Protein AF-A0A3M0IDR0-F1 (afdb_monomer_lite)

Foldseek 3Di:
DPPVVLVVLLVVLFVVQLVVQAAAPVPRHGAPSVDDDPRLVPPQRHWDWAFCDDVVRVGDSNDSVRTHTHGPNVRVVVVPPDD

Secondary structure (DSSP, 8-state):
-HHHHHHHHHHHHHHHHHHHTPPPTTT-PPPBTT--HHHHTT-TTB--EEESS-GGGT--SS-TTTEEE--HHHHHHHHH---

Sequence (83 aa):
MRAANQYVTAFNALAAQLALLLPCWWCGQPIRYDFTGRAAQRHRDAFPLHHAAPLSRGGDLLDPANARSAHHRRNSARAVIRS

pLDDT: mean 87.19, std 12.84, range [39.56, 98.31]

Structure (mmCIF, N/CA/C/O backbone):
data_AF-A0A3M0IDR0-F1
#
_entry.id   AF-A0A3M0IDR0-F1
#
loop_
_atom_site.group_PDB
_atom_site.id
_atom_site.type_symbol
_atom_site.label_atom_id
_atom_site.label_alt_id
_atom_site.label_comp_id
_atom_site.label_asym_id
_atom_site.label_entity_id
_atom_site.label_seq_id
_atom_site.pdbx_PDB_ins_code
_atom_site.Cartn_x
_atom_site.Cartn_y
_atom_site.Cartn_z
_atom_site.occupancy
_atom_site.B_iso_or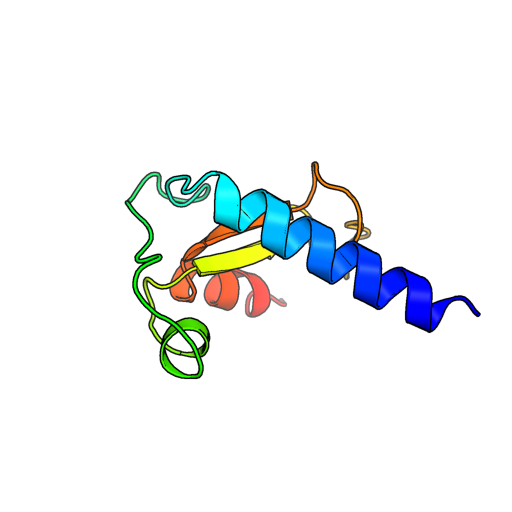_equiv
_atom_site.auth_seq_id
_atom_site.auth_comp_id
_atom_site.auth_asym_id
_atom_site.auth_atom_id
_atom_site.pdbx_PDB_model_num
ATOM 1 N N . MET A 1 1 ? 8.271 11.314 22.794 1.00 53.41 1 MET A N 1
ATOM 2 C CA . MET A 1 1 ? 8.663 9.988 22.253 1.00 53.41 1 MET A CA 1
ATOM 3 C C . MET A 1 1 ? 7.616 9.315 21.345 1.00 53.41 1 MET A C 1
ATOM 5 O O . MET A 1 1 ? 8.012 8.468 20.561 1.00 53.41 1 MET A O 1
ATOM 9 N N . ARG A 1 2 ? 6.318 9.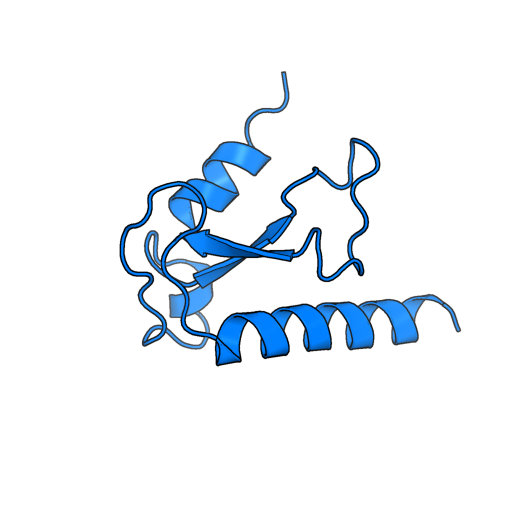682 21.357 1.00 56.81 2 ARG A N 1
ATOM 10 C CA . ARG A 1 2 ? 5.281 9.010 20.531 1.00 56.81 2 ARG A CA 1
ATOM 11 C C . ARG A 1 2 ? 5.390 9.216 19.004 1.00 56.81 2 ARG A C 1
ATOM 13 O O . ARG A 1 2 ? 5.129 8.279 18.262 1.00 56.81 2 ARG A O 1
ATOM 20 N N . ALA A 1 3 ? 5.812 10.392 18.531 1.00 59.66 3 ALA A N 1
ATOM 21 C CA . ALA A 1 3 ? 5.815 10.706 17.094 1.00 59.66 3 ALA A CA 1
ATOM 22 C C . ALA A 1 3 ? 6.865 9.922 16.277 1.00 59.66 3 ALA A C 1
ATOM 24 O O . ALA A 1 3 ? 6.561 9.448 15.189 1.00 59.66 3 ALA A O 1
ATOM 25 N N . ALA A 1 4 ? 8.080 9.730 16.807 1.00 62.50 4 ALA A N 1
ATOM 26 C CA . ALA A 1 4 ? 9.145 8.998 16.109 1.00 62.50 4 ALA A CA 1
ATOM 27 C C . ALA A 1 4 ? 8.765 7.528 15.840 1.00 62.50 4 ALA A C 1
ATOM 29 O O . ALA A 1 4 ? 9.030 7.006 14.762 1.00 62.50 4 ALA A O 1
ATOM 30 N N . ASN A 1 5 ? 8.068 6.892 16.787 1.00 73.38 5 ASN A N 1
ATOM 31 C CA . ASN A 1 5 ? 7.617 5.506 16.651 1.00 73.38 5 ASN A CA 1
ATOM 32 C C . ASN A 1 5 ? 6.529 5.342 15.571 1.00 73.38 5 ASN A C 1
ATOM 34 O O . ASN A 1 5 ? 6.488 4.350 14.842 1.00 73.38 5 ASN A O 1
ATOM 38 N N . GLN A 1 6 ? 5.666 6.350 15.427 1.00 70.88 6 GLN A N 1
ATOM 39 C CA . GLN A 1 6 ? 4.585 6.336 14.445 1.00 70.88 6 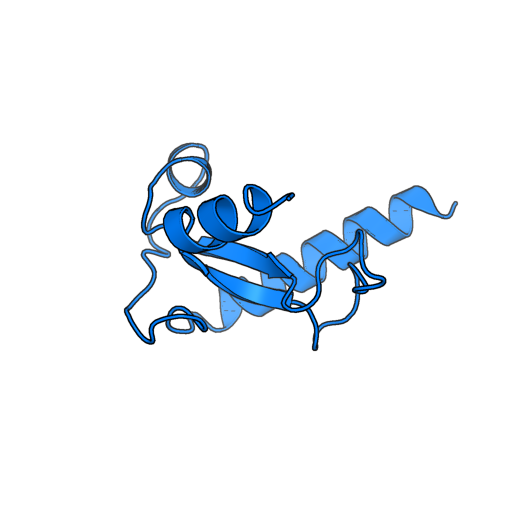GLN A CA 1
ATOM 40 C C . GLN A 1 6 ? 5.113 6.423 13.004 1.00 70.88 6 GLN A C 1
ATOM 42 O O . GLN A 1 6 ? 4.616 5.710 12.136 1.00 70.88 6 GLN A O 1
ATOM 47 N N . TYR A 1 7 ? 6.153 7.228 12.749 1.00 78.31 7 TYR A N 1
ATOM 48 C CA . TYR A 1 7 ? 6.778 7.309 11.421 1.00 78.31 7 TYR A CA 1
ATOM 49 C C . TYR A 1 7 ? 7.472 6.006 11.018 1.00 78.31 7 TYR A C 1
ATOM 51 O O . TYR A 1 7 ? 7.306 5.558 9.886 1.00 78.31 7 TYR A O 1
ATOM 59 N N . VAL A 1 8 ? 8.204 5.374 11.943 1.00 80.75 8 VAL A N 1
ATOM 60 C CA . VAL A 1 8 ? 8.862 4.079 11.694 1.00 80.75 8 VAL A CA 1
ATOM 61 C C . VAL A 1 8 ? 7.827 3.007 11.365 1.00 80.75 8 VAL A C 1
ATOM 63 O O . VAL A 1 8 ? 7.987 2.258 10.406 1.00 80.75 8 VAL A O 1
ATOM 66 N N . THR A 1 9 ? 6.723 2.966 12.108 1.00 81.62 9 THR A N 1
ATOM 67 C CA . THR A 1 9 ? 5.689 1.951 11.889 1.00 81.62 9 THR A CA 1
ATOM 68 C C . THR A 1 9 ? 4.942 2.171 10.568 1.00 81.62 9 THR A C 1
ATOM 70 O O . THR A 1 9 ? 4.728 1.217 9.822 1.00 81.62 9 THR A O 1
ATOM 73 N N . ALA A 1 10 ? 4.630 3.422 10.208 1.00 80.38 10 ALA A N 1
ATOM 74 C CA . ALA A 1 10 ? 4.044 3.743 8.904 1.00 80.38 10 ALA A CA 1
ATOM 75 C C . ALA A 1 10 ? 4.993 3.404 7.737 1.00 80.38 10 ALA A C 1
ATOM 77 O O . ALA A 1 10 ? 4.558 2.872 6.714 1.00 80.38 10 ALA A O 1
ATOM 78 N N . PHE A 1 11 ? 6.296 3.659 7.898 1.00 86.06 11 PHE A N 1
ATOM 79 C CA . PHE A 1 11 ? 7.315 3.247 6.932 1.00 86.06 11 PHE A CA 1
ATOM 80 C C . PHE A 1 11 ? 7.377 1.720 6.784 1.00 86.06 11 PHE A C 1
ATOM 82 O O . PHE A 1 11 ? 7.420 1.216 5.663 1.00 86.06 11 PHE A O 1
ATOM 89 N N . ASN A 1 12 ? 7.304 0.974 7.887 1.00 89.25 12 ASN A N 1
ATOM 90 C CA . ASN A 1 12 ? 7.297 -0.489 7.857 1.00 89.25 12 ASN A CA 1
ATOM 91 C C . ASN A 1 12 ? 6.051 -1.045 7.155 1.00 89.25 12 ASN A C 1
ATOM 93 O O . ASN A 1 12 ? 6.171 -1.967 6.353 1.00 89.25 12 ASN A O 1
ATOM 97 N N . ALA A 1 13 ? 4.869 -0.468 7.395 1.00 87.62 13 ALA A N 1
ATOM 98 C CA . ALA A 1 13 ? 3.638 -0.867 6.709 1.00 87.62 13 ALA A CA 1
ATOM 99 C C . ALA A 1 13 ? 3.720 -0.622 5.192 1.00 87.62 13 ALA A C 1
ATOM 101 O O . ALA A 1 13 ? 3.306 -1.468 4.395 1.00 87.62 13 ALA A O 1
ATOM 102 N N . LEU A 1 14 ? 4.308 0.511 4.791 1.00 90.62 14 LEU A N 1
ATOM 103 C CA . LEU A 1 14 ? 4.586 0.825 3.392 1.00 90.62 14 LEU A CA 1
ATOM 104 C C . LEU A 1 14 ? 5.537 -0.204 2.769 1.00 90.62 14 LEU A C 1
ATOM 106 O O . LEU A 1 14 ? 5.224 -0.767 1.721 1.00 90.62 14 LEU A O 1
ATOM 110 N N . ALA A 1 15 ? 6.677 -0.452 3.416 1.00 91.44 15 ALA A N 1
ATOM 111 C CA . ALA A 1 15 ? 7.695 -1.381 2.938 1.00 91.44 15 ALA A CA 1
ATOM 112 C C . ALA A 1 15 ? 7.150 -2.813 2.828 1.00 91.44 15 ALA A C 1
ATOM 114 O O . ALA A 1 15 ? 7.366 -3.476 1.815 1.00 91.44 15 ALA A O 1
ATOM 115 N N . ALA A 1 16 ? 6.381 -3.260 3.824 1.00 92.50 16 ALA A N 1
ATOM 116 C CA . ALA A 1 16 ? 5.743 -4.569 3.822 1.00 92.50 16 ALA A CA 1
ATOM 117 C C . ALA A 1 16 ? 4.771 -4.722 2.645 1.00 92.50 16 ALA A C 1
ATOM 119 O O . ALA A 1 16 ? 4.855 -5.706 1.922 1.00 92.50 16 ALA A O 1
ATOM 120 N N . GLN A 1 17 ? 3.890 -3.746 2.397 1.00 94.31 17 GLN A N 1
ATOM 121 C CA . GLN A 1 17 ? 2.956 -3.807 1.263 1.00 94.31 17 GLN A CA 1
ATOM 122 C C . GLN A 1 17 ? 3.662 -3.720 -0.096 1.00 94.31 17 GLN A C 1
ATOM 124 O O . GLN A 1 17 ? 3.284 -4.433 -1.024 1.00 94.31 17 GLN A O 1
ATOM 129 N N . LEU A 1 18 ? 4.703 -2.888 -0.214 1.00 92.88 18 LEU A N 1
ATOM 130 C CA . LEU A 1 18 ? 5.519 -2.801 -1.427 1.00 92.88 18 LEU A CA 1
ATOM 131 C C . LEU A 1 18 ? 6.177 -4.140 -1.777 1.00 92.88 18 LEU A C 1
ATOM 133 O O . LEU A 1 18 ? 6.194 -4.511 -2.947 1.00 92.88 18 LEU A O 1
ATOM 137 N N . ALA A 1 19 ? 6.673 -4.875 -0.780 1.00 94.81 19 ALA A N 1
ATOM 138 C CA . ALA A 1 19 ? 7.348 -6.155 -0.990 1.00 94.81 19 ALA A CA 1
ATOM 139 C C . ALA A 1 19 ? 6.421 -7.260 -1.531 1.00 94.81 19 ALA A C 1
ATOM 141 O O . ALA A 1 19 ? 6.904 -8.221 -2.126 1.00 94.81 19 ALA A O 1
ATOM 142 N N . LEU A 1 20 ? 5.102 -7.134 -1.347 1.00 95.12 20 LEU A N 1
ATOM 143 C CA . LEU A 1 20 ? 4.133 -8.143 -1.787 1.00 95.12 20 LEU A CA 1
ATOM 144 C C . LEU A 1 20 ? 3.761 -8.031 -3.273 1.00 95.12 20 LEU A C 1
ATOM 146 O O . LEU A 1 20 ? 3.227 -8.989 -3.825 1.00 95.12 20 LEU A O 1
ATOM 150 N N . LEU A 1 21 ? 3.992 -6.871 -3.905 1.00 96.25 21 LEU A N 1
ATOM 151 C CA . LEU A 1 21 ? 3.671 -6.605 -5.318 1.00 96.25 21 LEU A CA 1
ATOM 152 C C . LEU A 1 21 ? 2.233 -6.998 -5.722 1.00 96.25 21 LEU A C 1
ATOM 154 O O . LEU A 1 21 ? 1.982 -7.508 -6.816 1.00 96.25 21 LEU A O 1
ATOM 158 N N . LEU A 1 22 ? 1.275 -6.768 -4.823 1.00 96.94 22 LEU A N 1
ATOM 159 C CA . LEU A 1 22 ? -0.110 -7.194 -5.003 1.00 96.94 22 LEU A CA 1
ATOM 160 C C . LEU A 1 22 ? -0.837 -6.398 -6.100 1.00 96.94 22 LEU A C 1
ATOM 162 O O . LEU A 1 22 ? -0.553 -5.222 -6.336 1.00 96.94 22 LEU A O 1
ATOM 166 N N . PRO A 1 23 ? -1.857 -6.989 -6.744 1.00 97.81 23 PRO A N 1
ATOM 167 C CA . PRO A 1 23 ? -2.790 -6.211 -7.542 1.00 97.81 23 PRO A CA 1
ATOM 168 C C . PRO A 1 23 ? -3.551 -5.206 -6.667 1.00 97.81 23 PRO A C 1
ATOM 170 O O . PRO A 1 23 ? -3.649 -5.333 -5.444 1.00 97.81 23 PRO A O 1
ATOM 173 N N . CYS A 1 24 ? -4.150 -4.205 -7.309 1.00 97.06 24 CYS A N 1
ATOM 174 C CA . CYS A 1 24 ? -4.957 -3.207 -6.622 1.00 97.06 24 CYS A CA 1
ATOM 175 C C . CYS A 1 24 ? -6.143 -3.853 -5.906 1.00 97.06 24 CYS A C 1
ATOM 177 O O . CYS A 1 24 ? -7.064 -4.350 -6.553 1.00 97.06 24 CYS A O 1
ATOM 179 N N . TRP A 1 25 ? -6.168 -3.758 -4.577 1.00 95.75 25 TRP A N 1
ATOM 180 C CA . TRP A 1 25 ? -7.179 -4.406 -3.735 1.00 95.75 25 TRP A CA 1
ATOM 181 C C . TRP A 1 25 ? -8.620 -3.961 -4.035 1.00 95.75 25 TRP A C 1
ATOM 183 O O . TRP A 1 25 ? -9.567 -4.689 -3.766 1.00 95.75 25 TRP A O 1
ATOM 193 N N . TRP A 1 26 ? -8.791 -2.779 -4.636 1.00 94.25 26 TRP A N 1
ATOM 194 C CA . TRP A 1 26 ? -10.098 -2.247 -5.025 1.00 94.25 26 TRP A CA 1
ATOM 195 C C . TRP A 1 26 ? -10.629 -2.770 -6.358 1.00 94.25 26 TRP A C 1
ATOM 197 O O . TRP A 1 26 ? -11.839 -2.794 -6.552 1.00 94.25 26 TRP A O 1
ATOM 207 N N . CYS A 1 27 ? -9.754 -3.059 -7.323 1.00 95.81 27 CYS A N 1
ATOM 208 C CA . CYS A 1 27 ? -10.194 -3.346 -8.695 1.00 95.81 27 CYS A CA 1
ATOM 209 C C . CYS A 1 27 ? -9.545 -4.574 -9.334 1.00 95.81 27 CYS A C 1
ATOM 211 O O . CYS A 1 27 ? -9.822 -4.857 -10.495 1.00 95.81 27 CYS A O 1
ATOM 213 N N . GLY A 1 28 ? -8.659 -5.268 -8.622 1.00 96.94 28 GLY A N 1
ATOM 214 C CA . GLY A 1 28 ? -7.959 -6.465 -9.089 1.00 96.94 28 GLY A CA 1
ATOM 215 C C . GLY A 1 28 ? -6.923 -6.229 -10.193 1.00 96.94 28 GLY A C 1
ATOM 216 O O . GLY A 1 28 ? -6.232 -7.162 -10.576 1.00 96.94 28 GLY A O 1
ATOM 217 N N . GLN A 1 29 ? -6.790 -5.004 -10.714 1.00 97.94 29 GLN A N 1
ATOM 218 C CA . GLN A 1 29 ? -5.879 -4.704 -11.822 1.00 97.94 29 GLN A CA 1
ATOM 219 C C . GLN A 1 29 ? -4.429 -4.483 -11.346 1.00 97.94 29 GLN A C 1
ATOM 221 O O . GLN A 1 29 ? -4.236 -3.971 -10.235 1.00 97.94 29 GLN A O 1
ATOM 226 N N . PRO A 1 30 ? -3.415 -4.795 -12.181 1.00 98.06 30 PRO A N 1
ATOM 227 C CA . PRO A 1 30 ? -2.002 -4.634 -11.830 1.00 98.06 30 PRO A CA 1
ATOM 228 C C . PRO A 1 30 ? -1.640 -3.200 -11.434 1.00 98.06 30 PRO A C 1
ATOM 230 O O . PRO A 1 30 ? -2.084 -2.245 -12.075 1.00 98.06 30 PRO A O 1
ATOM 233 N N . ILE A 1 31 ? -0.818 -3.040 -10.396 1.00 98.31 31 ILE A N 1
ATOM 234 C CA . ILE A 1 31 ? -0.215 -1.758 -10.007 1.00 98.31 31 ILE A CA 1
ATOM 235 C C . ILE A 1 31 ? 1.166 -1.629 -10.662 1.00 98.31 31 ILE A C 1
ATOM 237 O O . ILE A 1 31 ? 1.917 -2.597 -10.760 1.00 98.31 31 ILE A O 1
ATOM 241 N N . ARG A 1 32 ? 1.511 -0.419 -11.104 1.00 97.50 32 ARG A N 1
ATOM 242 C CA . ARG A 1 32 ? 2.824 -0.089 -11.667 1.00 97.50 32 ARG A CA 1
ATOM 243 C C . ARG A 1 32 ? 3.817 0.222 -10.546 1.00 97.50 32 ARG A C 1
ATOM 245 O O . ARG A 1 32 ? 3.969 1.374 -10.140 1.00 97.50 32 ARG A O 1
ATOM 252 N N . TYR A 1 33 ? 4.444 -0.827 -10.017 1.00 96.62 33 TYR A N 1
ATOM 253 C CA . TYR A 1 33 ? 5.497 -0.739 -8.994 1.00 96.62 33 TYR A CA 1
ATOM 254 C C . TYR A 1 33 ? 6.850 -0.264 -9.550 1.00 96.62 33 TYR A C 1
ATOM 256 O O . TYR A 1 33 ? 7.744 0.080 -8.787 1.00 96.62 33 TYR A O 1
ATOM 264 N N . ASP A 1 34 ? 6.989 -0.210 -10.875 1.00 95.94 34 ASP A N 1
ATOM 265 C CA . ASP A 1 34 ? 8.166 0.293 -11.584 1.00 95.94 34 ASP A CA 1
ATOM 266 C C . ASP A 1 34 ? 8.336 1.819 -11.478 1.00 95.94 34 ASP A C 1
ATOM 268 O O . ASP A 1 34 ? 9.428 2.344 -11.699 1.00 95.94 34 ASP A O 1
ATOM 272 N N . PHE A 1 35 ? 7.286 2.553 -11.095 1.00 95.62 35 PHE A N 1
ATOM 273 C CA . PHE A 1 35 ? 7.415 3.977 -10.806 1.00 95.62 35 PHE A CA 1
ATOM 274 C C . PHE A 1 35 ? 8.110 4.209 -9.465 1.00 95.62 35 PHE A C 1
ATOM 276 O O . PHE A 1 35 ? 7.652 3.748 -8.423 1.00 95.62 35 PHE A O 1
ATOM 283 N N . THR A 1 36 ? 9.168 5.018 -9.482 1.00 91.19 36 THR A N 1
ATOM 284 C CA . THR A 1 36 ? 9.942 5.402 -8.294 1.00 91.19 36 THR A CA 1
ATOM 285 C C . THR A 1 36 ? 9.980 6.925 -8.113 1.00 91.19 36 THR A C 1
ATOM 287 O O . THR A 1 36 ? 9.542 7.6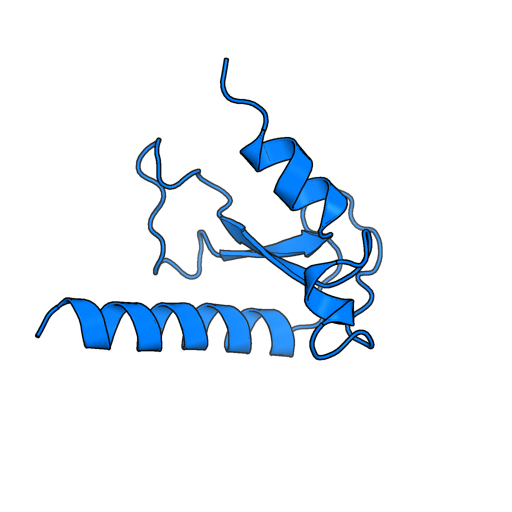99 -8.974 1.00 91.19 36 THR A O 1
ATOM 290 N N . GLY A 1 37 ? 10.453 7.383 -6.950 1.00 90.50 37 GLY A N 1
ATOM 291 C CA . GLY A 1 37 ? 10.637 8.805 -6.648 1.00 90.50 37 GLY A CA 1
ATOM 292 C C . GLY A 1 37 ? 9.370 9.646 -6.847 1.00 90.50 37 GLY A C 1
ATOM 293 O O . GLY A 1 37 ? 8.285 9.300 -6.379 1.00 90.50 37 GLY A O 1
ATOM 294 N N . ARG A 1 38 ? 9.498 10.773 -7.559 1.00 92.25 38 ARG A N 1
ATOM 295 C CA . ARG A 1 38 ? 8.369 11.681 -7.833 1.00 92.25 38 ARG A CA 1
ATOM 296 C C . ARG A 1 38 ? 7.310 11.050 -8.748 1.00 92.25 38 ARG A C 1
ATOM 298 O O . ARG A 1 38 ? 6.144 11.425 -8.647 1.00 92.25 38 ARG A O 1
ATOM 305 N N . ALA A 1 39 ? 7.686 10.109 -9.616 1.00 92.38 39 ALA A N 1
ATOM 306 C CA . ALA A 1 39 ? 6.736 9.439 -10.502 1.00 92.38 39 ALA A CA 1
ATOM 307 C C . ALA A 1 39 ? 5.783 8.528 -9.711 1.00 92.38 39 ALA A C 1
ATOM 309 O O . ALA A 1 39 ? 4.574 8.578 -9.940 1.00 92.38 39 ALA A O 1
ATOM 310 N N . ALA A 1 40 ? 6.300 7.802 -8.712 1.00 91.62 40 ALA A N 1
ATOM 311 C CA . ALA A 1 40 ? 5.495 6.971 -7.808 1.00 91.62 40 ALA A CA 1
ATOM 312 C C . ALA A 1 40 ? 4.386 7.769 -7.099 1.00 91.62 40 ALA A C 1
ATOM 314 O O . ALA A 1 40 ? 3.277 7.282 -6.906 1.00 91.62 40 ALA A O 1
ATOM 315 N N . GLN A 1 41 ? 4.673 9.028 -6.756 1.00 89.06 41 GLN A N 1
ATOM 316 C CA . GLN A 1 41 ? 3.760 9.906 -6.017 1.00 89.06 41 GLN A CA 1
ATOM 317 C C . GLN A 1 41 ? 2.666 10.548 -6.879 1.00 89.06 41 GLN A C 1
ATOM 319 O O . GLN A 1 41 ? 1.756 11.164 -6.337 1.00 89.06 41 GLN A O 1
ATOM 324 N N . ARG A 1 42 ? 2.782 10.507 -8.211 1.00 89.81 42 ARG A N 1
ATOM 325 C CA . ARG A 1 42 ? 1.903 11.277 -9.112 1.00 89.81 42 ARG A CA 1
ATOM 326 C C . ARG A 1 42 ? 1.217 10.423 -10.161 1.00 89.81 42 ARG A C 1
ATOM 328 O O . ARG A 1 42 ? 0.167 10.813 -10.670 1.00 89.81 42 ARG A O 1
ATOM 335 N N . HIS A 1 43 ? 1.804 9.287 -10.525 1.00 96.00 43 HIS A N 1
ATOM 336 C CA . HIS A 1 43 ? 1.259 8.474 -11.595 1.00 96.00 43 HIS A CA 1
ATOM 337 C C . HIS A 1 43 ? -0.013 7.753 -11.137 1.00 96.00 43 HIS A C 1
ATOM 339 O O . HIS A 1 43 ? -0.031 7.047 -10.131 1.00 96.00 43 HIS A O 1
ATOM 345 N N . ARG A 1 44 ? -1.088 7.897 -11.917 1.00 96.38 44 ARG A N 1
ATOM 346 C CA . ARG A 1 44 ? -2.433 7.379 -11.606 1.00 96.38 44 ARG A CA 1
ATOM 347 C C . ARG A 1 44 ? -2.479 5.887 -11.268 1.00 96.38 44 ARG A C 1
ATOM 349 O O . ARG A 1 44 ? -3.300 5.491 -10.444 1.00 96.38 44 ARG A O 1
ATOM 356 N N . ASP A 1 45 ? -1.615 5.094 -11.892 1.00 97.31 45 ASP A N 1
ATOM 357 C CA . ASP A 1 45 ? -1.557 3.636 -11.738 1.00 97.31 45 ASP A CA 1
ATOM 358 C C . ASP A 1 45 ? -0.341 3.169 -10.915 1.00 97.31 45 ASP A C 1
ATOM 360 O O . ASP A 1 45 ? -0.100 1.968 -10.817 1.00 97.31 45 ASP A O 1
ATOM 364 N N . ALA A 1 46 ? 0.417 4.095 -10.314 1.00 97.25 46 ALA A N 1
ATOM 365 C CA . ALA A 1 46 ? 1.457 3.751 -9.346 1.00 97.25 46 ALA A CA 1
ATOM 366 C C . ALA A 1 46 ? 0.857 3.343 -7.994 1.00 97.25 46 ALA A C 1
ATOM 368 O O . ALA A 1 46 ? -0.313 3.627 -7.704 1.00 97.25 46 ALA A O 1
ATOM 369 N N . PHE A 1 47 ? 1.681 2.683 -7.183 1.00 95.88 47 PHE A N 1
ATOM 370 C CA . PHE A 1 47 ? 1.368 2.276 -5.819 1.00 95.88 47 PHE A CA 1
ATOM 371 C C . PHE A 1 47 ? 1.379 3.469 -4.850 1.00 95.88 47 PHE A C 1
ATOM 373 O O . PHE A 1 47 ? 2.396 4.148 -4.705 1.00 95.88 47 PHE A O 1
ATOM 380 N N . PRO A 1 48 ? 0.269 3.687 -4.132 1.00 92.31 48 PRO A N 1
ATOM 381 C CA . PRO A 1 48 ? 0.326 4.159 -2.750 1.00 92.31 48 PRO A CA 1
ATOM 382 C C . PRO A 1 48 ? -0.142 3.111 -1.732 1.00 92.31 48 PRO A C 1
ATOM 384 O O . PRO A 1 48 ? -0.895 2.184 -2.043 1.00 92.31 48 PRO A O 1
ATOM 387 N N . LEU A 1 49 ? 0.197 3.371 -0.467 1.00 92.75 49 LEU A N 1
ATOM 388 C CA . LEU A 1 49 ? -0.446 2.735 0.679 1.00 92.75 49 LEU A CA 1
ATOM 389 C C . LEU A 1 49 ? -1.865 3.294 0.870 1.00 92.75 49 LEU A C 1
ATOM 391 O O . LEU A 1 49 ? -2.056 4.508 0.984 1.00 92.75 49 LEU A O 1
ATOM 395 N N . HIS A 1 50 ? -2.859 2.411 0.913 1.00 93.06 50 HIS A N 1
ATOM 396 C CA . HIS A 1 50 ? -4.262 2.740 1.156 1.00 93.06 50 HIS A CA 1
ATOM 397 C C . HIS A 1 50 ? -4.698 2.251 2.543 1.00 93.06 50 HIS A C 1
ATOM 399 O O . HIS A 1 50 ? -4.419 1.110 2.896 1.00 93.06 50 HIS A O 1
ATOM 405 N N . HIS A 1 51 ? -5.465 3.061 3.277 1.00 91.81 51 HIS A N 1
ATOM 406 C CA . HIS A 1 51 ? -6.120 2.659 4.532 1.00 91.81 51 HIS A CA 1
ATOM 407 C C . HIS A 1 51 ? -7.551 2.191 4.258 1.00 91.81 51 HIS A C 1
ATOM 409 O O . HIS A 1 51 ? -8.372 2.990 3.809 1.00 91.81 51 HIS A O 1
ATOM 415 N N . ALA A 1 52 ? -7.847 0.904 4.442 1.00 92.31 52 ALA A N 1
ATOM 416 C CA . ALA A 1 52 ? -9.155 0.309 4.150 1.00 92.31 52 ALA A CA 1
ATOM 417 C C . ALA A 1 52 ? -10.299 1.009 4.910 1.00 92.31 52 ALA A C 1
ATOM 419 O O . ALA A 1 52 ? -11.286 1.425 4.303 1.00 92.31 52 ALA A O 1
ATOM 420 N N . ALA A 1 53 ? -10.121 1.201 6.214 1.00 91.38 53 ALA A N 1
ATOM 421 C CA . ALA A 1 53 ? -10.876 2.104 7.062 1.00 91.38 53 ALA A CA 1
ATOM 422 C C . ALA A 1 53 ? -10.182 3.483 7.099 1.00 91.38 53 ALA A C 1
ATOM 424 O O . ALA A 1 53 ? -8.995 3.569 7.440 1.00 91.38 53 ALA A O 1
ATOM 425 N N . PRO A 1 54 ? -10.892 4.582 6.782 1.00 88.06 54 PRO A N 1
ATOM 426 C CA . PRO A 1 54 ? -10.335 5.927 6.881 1.00 88.06 54 PRO A CA 1
ATOM 427 C C . PRO A 1 54 ? -9.904 6.269 8.310 1.00 88.06 54 PRO A C 1
ATOM 429 O O . PRO A 1 54 ? -10.645 6.010 9.259 1.00 88.06 54 PRO A O 1
ATOM 432 N N . LEU A 1 55 ? -8.767 6.957 8.460 1.00 86.12 55 LEU A N 1
ATOM 433 C CA . LEU A 1 55 ? -8.274 7.407 9.772 1.00 86.12 55 LEU A CA 1
ATOM 434 C C . LEU A 1 55 ? -9.288 8.310 10.494 1.00 86.12 55 LEU A C 1
ATOM 436 O O . LEU A 1 55 ? -9.480 8.211 11.700 1.00 86.12 55 LEU A O 1
ATOM 440 N N . SER A 1 56 ? -10.009 9.148 9.742 1.00 85.19 56 SER A N 1
ATOM 441 C CA . SER A 1 56 ? -11.068 10.020 10.270 1.00 85.19 56 SER A CA 1
ATOM 442 C C . SER A 1 56 ? -12.295 9.273 10.800 1.00 85.19 56 SER A C 1
ATOM 444 O O . SER A 1 56 ? -13.135 9.882 11.455 1.00 85.19 56 SER A O 1
ATOM 446 N N . ARG A 1 57 ? -12.421 7.974 10.507 1.00 87.75 57 ARG A N 1
ATOM 447 C CA . ARG A 1 57 ? -13.511 7.101 10.963 1.00 87.75 57 ARG A CA 1
ATOM 448 C C . ARG A 1 57 ? -13.011 5.999 11.905 1.00 87.75 57 ARG A C 1
ATOM 450 O O . ARG A 1 57 ? -13.664 4.972 12.033 1.00 87.75 57 ARG A O 1
ATOM 457 N N . GLY A 1 58 ? -11.857 6.207 12.544 1.00 88.31 58 GLY A N 1
ATOM 458 C CA . GLY A 1 58 ? -11.288 5.267 13.513 1.00 88.31 58 GLY A CA 1
ATOM 459 C C . GLY A 1 58 ? -10.433 4.154 12.905 1.00 88.31 58 GLY A C 1
ATOM 460 O O . GLY A 1 58 ? -10.067 3.226 13.618 1.00 88.31 58 GLY A O 1
ATOM 461 N N . GLY A 1 59 ? -10.098 4.229 11.613 1.00 90.06 59 GLY A N 1
ATOM 462 C CA . GLY A 1 59 ? -9.087 3.349 11.034 1.00 90.06 59 GLY A CA 1
ATOM 463 C C . GLY A 1 59 ? -7.717 3.595 11.666 1.00 90.06 59 GLY A C 1
ATOM 464 O O . GLY A 1 59 ? -7.313 4.744 11.851 1.00 90.06 59 GLY A O 1
ATOM 465 N N . ASP A 1 60 ? -6.994 2.522 11.973 1.00 88.75 60 ASP A N 1
ATOM 466 C CA . ASP A 1 60 ? -5.653 2.614 12.545 1.00 88.75 60 ASP A CA 1
ATOM 467 C C . ASP A 1 60 ? -4.608 2.762 11.428 1.00 88.75 60 ASP A C 1
ATOM 469 O O . ASP A 1 60 ? -4.594 2.006 10.456 1.00 88.75 60 ASP A O 1
ATOM 473 N N . LEU A 1 61 ? -3.743 3.768 11.555 1.00 84.75 61 LEU A N 1
ATOM 474 C CA . LEU A 1 61 ? -2.629 4.025 10.640 1.00 84.75 61 LEU A CA 1
ATOM 475 C C . LEU A 1 61 ? -1.605 2.881 10.649 1.00 84.75 61 LEU A C 1
ATOM 477 O O . LEU A 1 61 ? -0.935 2.646 9.647 1.00 84.75 61 LEU A O 1
ATOM 481 N N . LEU A 1 62 ? -1.445 2.227 11.798 1.00 85.50 62 LEU A N 1
ATOM 482 C CA . LEU A 1 62 ? -0.386 1.262 12.065 1.00 85.50 62 LEU A CA 1
ATOM 483 C C . LEU A 1 62 ? -0.857 -0.188 11.955 1.00 85.50 62 LEU A C 1
ATOM 485 O O . LEU A 1 62 ? -0.020 -1.086 11.975 1.00 85.50 62 LEU A O 1
ATOM 489 N N . ASP A 1 63 ? -2.163 -0.420 11.815 1.00 87.38 63 ASP A N 1
ATOM 490 C CA . ASP A 1 63 ? -2.720 -1.755 11.638 1.00 87.38 63 ASP A CA 1
ATOM 491 C C . ASP A 1 63 ? -2.374 -2.308 10.239 1.00 87.38 63 ASP A C 1
ATOM 493 O O . ASP A 1 63 ? -2.852 -1.787 9.220 1.00 87.38 63 ASP A O 1
ATOM 497 N N . PRO A 1 64 ? -1.592 -3.402 10.143 1.00 84.94 64 PRO A N 1
ATOM 498 C CA . PRO A 1 64 ? -1.302 -4.054 8.869 1.00 84.94 64 PRO A CA 1
ATOM 499 C C . PRO A 1 64 ? -2.567 -4.572 8.169 1.00 84.94 64 PRO A C 1
ATOM 501 O O . PRO A 1 64 ? -2.610 -4.663 6.939 1.00 84.94 64 PRO A O 1
ATOM 504 N N . ALA A 1 65 ? -3.623 -4.889 8.925 1.00 88.75 65 ALA A N 1
ATOM 505 C CA . ALA A 1 65 ? -4.917 -5.260 8.374 1.00 88.75 65 ALA A CA 1
ATOM 506 C C . ALA A 1 65 ? -5.682 -4.051 7.808 1.00 88.75 65 ALA A C 1
ATOM 508 O O . ALA A 1 65 ? -6.570 -4.254 6.981 1.00 88.75 65 ALA A O 1
ATOM 509 N N . ASN A 1 66 ? -5.308 -2.817 8.148 1.00 91.88 66 ASN A N 1
ATOM 510 C CA . ASN A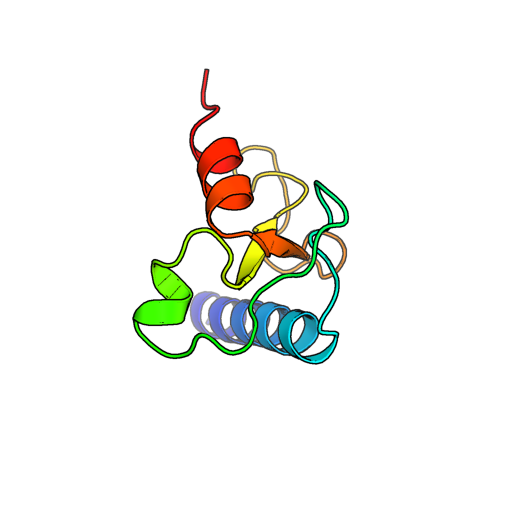 1 66 ? -5.860 -1.611 7.539 1.00 91.88 66 ASN A CA 1
ATOM 511 C C . ASN A 1 66 ? -5.046 -1.133 6.320 1.00 91.88 66 ASN A C 1
ATOM 513 O O . ASN A 1 66 ? -5.588 -0.483 5.428 1.00 91.88 66 ASN A O 1
ATOM 517 N N . ALA A 1 67 ? -3.764 -1.487 6.236 1.00 93.31 67 ALA A N 1
ATOM 518 C CA . ALA A 1 67 ? -2.881 -1.149 5.121 1.00 93.31 67 ALA A CA 1
ATOM 519 C C . ALA A 1 67 ? -3.106 -2.047 3.885 1.00 93.31 67 ALA A C 1
ATOM 521 O O . ALA A 1 67 ? -3.080 -3.277 3.968 1.00 93.31 67 ALA A O 1
ATOM 522 N N . ARG A 1 68 ? -3.313 -1.451 2.706 1.00 94.88 68 ARG A N 1
ATOM 523 C CA . ARG A 1 68 ? -3.594 -2.165 1.446 1.00 94.88 68 ARG A CA 1
ATOM 524 C C . ARG A 1 68 ? -2.875 -1.555 0.244 1.00 94.88 68 ARG A C 1
ATOM 526 O O . ARG A 1 68 ? -2.676 -0.344 0.176 1.00 94.88 68 ARG A O 1
ATOM 533 N N . SER A 1 69 ? -2.567 -2.397 -0.742 1.00 96.25 69 SER A N 1
ATOM 534 C CA . SER A 1 69 ? -2.007 -1.998 -2.040 1.00 96.25 69 SER A CA 1
ATOM 535 C C . SER A 1 69 ? -3.092 -1.489 -2.990 1.00 96.25 69 SER A C 1
ATOM 537 O O . SER A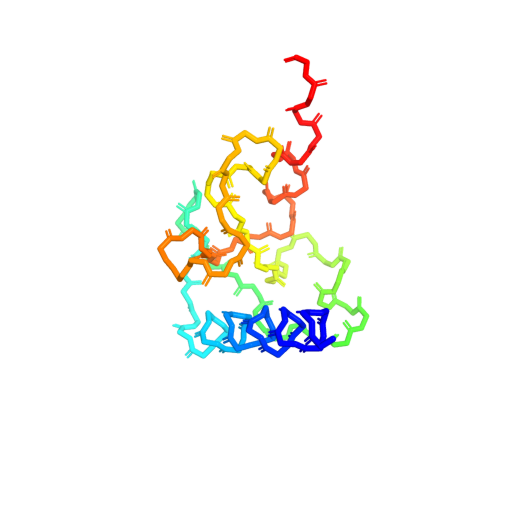 1 69 ? -3.945 -2.264 -3.420 1.00 96.25 69 SER A O 1
ATOM 539 N N . ALA A 1 70 ? -3.080 -0.201 -3.346 1.00 96.38 70 ALA A N 1
ATOM 540 C CA . ALA A 1 70 ? -4.036 0.396 -4.287 1.00 96.38 70 ALA A CA 1
ATOM 541 C C . ALA A 1 70 ? -3.326 1.174 -5.400 1.00 96.38 70 ALA A C 1
ATOM 543 O O . ALA A 1 70 ? -2.159 1.510 -5.272 1.00 96.38 70 ALA A O 1
ATOM 544 N N . HIS A 1 71 ? -4.045 1.526 -6.471 1.00 97.38 71 HIS A N 1
ATOM 545 C CA . HIS A 1 71 ? -3.590 2.568 -7.401 1.00 97.38 71 HIS A CA 1
ATOM 546 C C . HIS A 1 71 ? -3.756 3.959 -6.798 1.00 97.38 71 HIS A C 1
ATOM 548 O O . HIS A 1 71 ? -4.754 4.217 -6.115 1.00 97.38 71 HIS A O 1
ATOM 554 N N . HIS A 1 72 ? -2.888 4.896 -7.184 1.00 94.69 72 HIS A N 1
ATOM 555 C CA . HIS A 1 72 ? -3.002 6.304 -6.803 1.00 94.69 72 HIS A CA 1
ATOM 556 C C . HIS A 1 72 ? -4.389 6.876 -7.108 1.00 94.69 72 HIS A C 1
ATOM 558 O O . HIS A 1 72 ? -5.045 7.419 -6.224 1.00 94.69 72 HIS A O 1
ATOM 564 N N . ARG A 1 73 ? -4.911 6.659 -8.322 1.00 94.12 73 ARG A N 1
ATOM 565 C CA . ARG A 1 73 ? -6.241 7.153 -8.723 1.00 94.12 73 ARG A CA 1
ATOM 566 C C . ARG A 1 73 ? -7.384 6.623 -7.855 1.00 94.12 73 ARG A C 1
ATOM 568 O O . ARG A 1 73 ? -8.355 7.334 -7.623 1.00 94.12 73 ARG A O 1
ATOM 575 N N . ARG A 1 74 ? -7.287 5.372 -7.388 1.00 93.38 74 ARG A N 1
ATOM 576 C CA . ARG A 1 74 ? -8.322 4.744 -6.550 1.00 93.38 74 ARG A CA 1
ATOM 577 C C . ARG A 1 74 ? -8.219 5.244 -5.114 1.00 93.38 74 ARG A C 1
ATOM 579 O O . ARG A 1 74 ? -9.243 5.559 -4.518 1.00 93.38 74 ARG A O 1
ATOM 586 N N . ASN A 1 75 ? -6.995 5.374 -4.605 1.00 90.81 75 ASN A N 1
ATOM 587 C CA . ASN A 1 75 ? -6.724 5.917 -3.279 1.00 90.81 75 ASN A CA 1
ATOM 588 C C . ASN A 1 75 ? -7.195 7.372 -3.154 1.00 90.81 75 ASN A C 1
ATOM 590 O O . ASN A 1 75 ? -7.973 7.697 -2.260 1.00 90.81 75 ASN A O 1
ATOM 594 N N . SER A 1 76 ? -6.822 8.234 -4.104 1.00 87.25 76 SER A N 1
ATOM 595 C CA . SER A 1 76 ? -7.240 9.640 -4.106 1.00 87.25 76 SER A CA 1
ATOM 596 C C . SER A 1 76 ? -8.754 9.798 -4.230 1.00 87.25 76 SER A C 1
ATOM 598 O O . SER A 1 76 ? -9.336 10.590 -3.498 1.00 87.25 76 SER A O 1
ATOM 600 N N . ALA A 1 77 ? -9.415 9.015 -5.092 1.00 84.88 77 ALA A N 1
ATOM 601 C CA . ALA A 1 77 ? -10.871 9.070 -5.221 1.00 84.88 77 ALA A CA 1
ATOM 602 C C . ALA A 1 77 ? -11.587 8.781 -3.891 1.00 84.88 77 ALA A C 1
ATOM 604 O O . ALA A 1 77 ? -12.604 9.398 -3.605 1.00 84.88 77 ALA A O 1
ATOM 605 N N . ARG A 1 78 ? -11.051 7.886 -3.051 1.00 76.69 78 ARG A N 1
ATOM 606 C CA . ARG A 1 78 ? -11.625 7.569 -1.732 1.00 76.69 78 ARG A CA 1
ATOM 607 C C . ARG A 1 78 ? -11.306 8.616 -0.669 1.00 76.69 78 ARG A C 1
ATOM 609 O O . ARG A 1 78 ? -12.155 8.871 0.177 1.00 76.69 78 ARG A O 1
ATOM 616 N N . ALA A 1 79 ? -10.139 9.255 -0.738 1.00 69.62 79 ALA A N 1
ATOM 617 C CA . ALA A 1 79 ? -9.795 10.365 0.151 1.00 69.62 79 ALA A CA 1
ATOM 618 C C . ALA A 1 79 ? -10.679 11.610 -0.078 1.00 69.62 79 ALA A C 1
ATOM 620 O O . ALA A 1 79 ? -10.882 12.395 0.847 1.00 69.62 79 ALA A O 1
ATOM 621 N N . VAL A 1 80 ? -11.212 11.778 -1.295 1.00 58.69 80 VAL A N 1
ATOM 622 C CA . VAL A 1 80 ? -12.041 12.928 -1.701 1.00 58.69 80 VAL A CA 1
ATOM 623 C C . VAL A 1 80 ? -13.534 12.731 -1.409 1.00 58.69 80 VAL A C 1
ATOM 625 O O . VAL A 1 80 ? -14.249 13.725 -1.313 1.00 58.69 80 VAL A O 1
ATOM 628 N N . ILE A 1 81 ? -14.025 11.501 -1.189 1.00 51.47 81 ILE A N 1
ATOM 629 C CA . ILE A 1 81 ? -15.411 11.276 -0.727 1.00 51.47 81 ILE A CA 1
ATOM 630 C C . ILE A 1 81 ? -15.498 11.650 0.763 1.00 51.47 81 ILE A C 1
ATOM 632 O O . ILE A 1 81 ? -15.516 10.806 1.659 1.00 51.47 81 ILE A O 1
ATOM 636 N N . ARG A 1 82 ? -15.503 12.959 1.015 1.00 43.72 82 ARG A N 1
ATOM 637 C CA . ARG A 1 82 ? -15.943 13.618 2.242 1.00 43.72 82 ARG A CA 1
ATOM 638 C C . ARG A 1 82 ? -17.201 14.405 1.889 1.00 43.72 82 ARG A C 1
ATOM 640 O O . ARG A 1 82 ? -17.128 15.587 1.572 1.00 43.72 82 ARG A O 1
ATOM 647 N N . SER A 1 83 ? -18.330 13.716 1.926 1.00 39.56 83 SER A N 1
ATOM 648 C CA . SER A 1 83 ? -19.653 14.298 2.145 1.00 39.56 83 SER A CA 1
ATOM 649 C C . SER A 1 83 ? -20.317 13.466 3.225 1.00 39.56 83 SER A C 1
ATOM 651 O O . SER A 1 83 ? -20.378 12.231 3.002 1.00 39.56 83 SER A O 1
#

Organism: NCBI:txid943815

Radius of gyration: 12.79 Å; chains: 1; bounding box: 30×22×34 Å